Protein AF-A0A955R367-F1 (afdb_monomer_lite)

Foldseek 3Di:
DDVVVVVVVVVVVVVLVVVQVVQLPFDFDFDQDPVRDTDTDGGRPSCVVVVVVVVVVVVVVVVVVVVVVVVVVVVVVVVVVVVVVVVVVVVPPPDDPPPCPPPPPDDPDDDD

pLDDT: mean 74.3, std 13.17, range [43.53, 93.25]

Sequence (112 aa):
MSPFKFILLIIVTLIVVVFAVKNMELVEVSFYDFYLNSHNIKVPLLVVILGSMAFGFSIAWLSGWMLQIRLKALIHRKDKTIEELQSKLNEYKPKPPPGKTLEAGDFPKDPT

Secondary structure (DSSP, 8-state):
--HHHHHHHHHHHHHHHHHHHHT--EEEEEEEPTT--EEEEEEEHHHHHHHHHHHHHHHHHHHHHHHHHHHHHHHHHHHHHHHHHHHHHHHSSPPPPTT----TT-PPPP--

Structure (mmCIF, N/CA/C/O backbone):
data_AF-A0A955R367-F1
#
_entry.id   AF-A0A955R367-F1
#
loop_
_atom_site.group_PDB
_atom_site.id
_atom_site.type_symbol
_atom_site.label_atom_id
_atom_site.label_alt_id
_atom_site.label_comp_id
_atom_site.label_asym_id
_atom_site.label_entity_id
_atom_site.label_seq_id
_atom_site.pdbx_PDB_ins_code
_atom_site.Cartn_x
_atom_site.Cartn_y
_atom_site.Cartn_z
_atom_site.occupancy
_atom_site.B_iso_or_equiv
_atom_site.auth_seq_id
_atom_site.auth_comp_id
_atom_site.auth_asym_id
_atom_site.auth_atom_id
_atom_site.pdbx_PDB_model_num
ATOM 1 N N . MET A 1 1 ? -21.986 1.048 -6.639 1.00 64.38 1 MET A N 1
ATOM 2 C CA . MET A 1 1 ? -20.919 1.915 -7.194 1.00 64.38 1 MET A CA 1
ATOM 3 C C . MET A 1 1 ? -21.375 2.387 -8.566 1.00 64.38 1 MET A C 1
ATOM 5 O O . MET A 1 1 ? -21.894 1.566 -9.304 1.00 64.38 1 MET A O 1
ATOM 9 N N . SER A 1 2 ? -21.275 3.681 -8.883 1.00 75.62 2 SER A N 1
ATOM 10 C CA . SER A 1 2 ? -21.726 4.191 -10.190 1.00 75.62 2 SER A CA 1
ATOM 11 C C . SER A 1 2 ? -20.833 3.638 -11.314 1.00 75.62 2 SER A C 1
ATOM 13 O O . SER A 1 2 ? -19.612 3.677 -11.144 1.00 75.62 2 SER A O 1
ATOM 15 N N . PRO A 1 3 ? -21.388 3.159 -12.445 1.00 86.69 3 PRO A N 1
ATOM 16 C CA . PRO A 1 3 ? -20.613 2.619 -13.569 1.00 86.69 3 PRO A CA 1
ATOM 17 C C . PRO A 1 3 ? -19.581 3.618 -14.111 1.00 86.69 3 PRO A C 1
ATOM 19 O O . PRO A 1 3 ? -18.491 3.225 -14.516 1.00 86.69 3 PRO A O 1
ATOM 22 N N . PHE A 1 4 ? -19.851 4.920 -13.989 1.00 88.62 4 PHE A N 1
ATOM 23 C CA . PHE A 1 4 ? -18.907 5.983 -14.335 1.00 88.62 4 PHE A CA 1
ATOM 24 C C . PHE A 1 4 ? -17.574 5.882 -13.574 1.00 88.62 4 PHE A C 1
ATOM 26 O O . PHE A 1 4 ? -16.509 6.080 -14.152 1.00 88.62 4 PHE A O 1
ATOM 33 N N . LYS A 1 5 ? -17.614 5.507 -12.287 1.00 78.62 5 LYS A N 1
ATOM 34 C CA . LYS A 1 5 ? -16.400 5.319 -11.475 1.00 78.62 5 LYS A CA 1
ATOM 35 C C . LYS A 1 5 ? -15.550 4.164 -12.001 1.00 78.62 5 LYS A C 1
ATOM 37 O O . LYS A 1 5 ? -14.333 4.228 -11.904 1.00 78.62 5 LYS A O 1
ATOM 42 N N . PHE A 1 6 ? -16.184 3.136 -12.562 1.00 85.62 6 PHE A N 1
ATOM 43 C CA . PHE A 1 6 ? -15.497 1.958 -13.085 1.00 85.62 6 PHE A CA 1
ATOM 44 C C . PHE A 1 6 ? -14.811 2.257 -14.422 1.00 85.62 6 PHE A C 1
ATOM 46 O O . PHE A 1 6 ? -13.639 1.937 -14.588 1.00 85.62 6 PHE A O 1
ATOM 53 N N . ILE A 1 7 ? -15.501 2.955 -15.333 1.00 92.19 7 ILE A N 1
ATOM 54 C CA . ILE A 1 7 ? -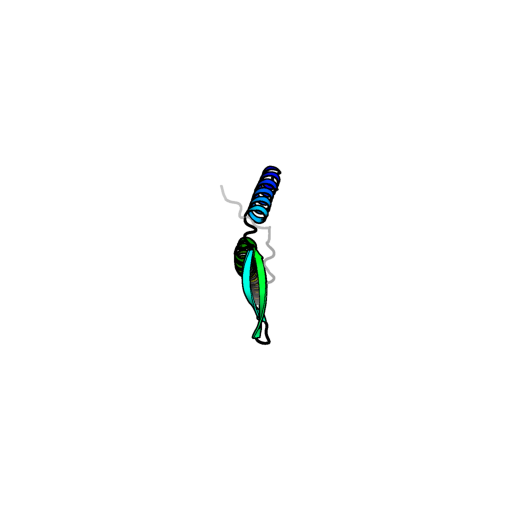14.913 3.434 -16.596 1.00 92.19 7 ILE A CA 1
ATOM 55 C C . ILE A 1 7 ? -13.722 4.359 -16.319 1.00 92.19 7 ILE A C 1
ATOM 57 O O . ILE A 1 7 ? -12.657 4.180 -16.906 1.00 92.19 7 ILE A O 1
ATOM 61 N N . LEU A 1 8 ? -13.880 5.316 -15.399 1.00 87.75 8 LEU A N 1
ATOM 62 C CA . LEU A 1 8 ? -12.806 6.235 -15.025 1.00 87.75 8 LEU A CA 1
ATOM 63 C C . LEU A 1 8 ? -11.585 5.475 -14.488 1.00 87.75 8 LEU A C 1
ATOM 65 O O . LEU A 1 8 ? -10.457 5.770 -14.873 1.00 87.75 8 LEU A O 1
ATOM 69 N N . LEU A 1 9 ? -11.816 4.477 -13.633 1.00 84.06 9 LEU A N 1
ATOM 70 C CA . LEU A 1 9 ? -10.754 3.661 -13.053 1.00 84.06 9 LEU A CA 1
ATOM 71 C C . LEU A 1 9 ? -10.005 2.880 -14.137 1.00 84.06 9 LEU A C 1
ATOM 73 O O . LEU A 1 9 ? -8.780 2.918 -14.155 1.00 84.06 9 LEU A O 1
ATOM 77 N N . ILE A 1 10 ? -10.718 2.266 -15.086 1.00 89.56 10 ILE A N 1
ATOM 78 C CA . ILE A 1 10 ? -10.104 1.562 -16.221 1.00 89.56 10 ILE A CA 1
ATOM 79 C C . ILE A 1 10 ? -9.223 2.507 -17.042 1.00 89.56 10 ILE A C 1
ATOM 81 O O . ILE A 1 10 ? -8.085 2.157 -17.343 1.00 89.56 10 ILE A O 1
ATOM 85 N N . ILE A 1 11 ? -9.708 3.708 -17.375 1.00 89.81 11 ILE A N 1
ATOM 86 C CA . ILE A 1 11 ? -8.942 4.693 -18.156 1.00 89.81 11 ILE A CA 1
ATOM 87 C C . ILE A 1 11 ? -7.667 5.101 -17.411 1.00 89.81 11 ILE A C 1
ATOM 89 O O . ILE A 1 11 ? -6.584 5.093 -17.993 1.00 89.81 11 ILE A O 1
ATOM 93 N N . VAL A 1 12 ? -7.775 5.408 -16.117 1.00 82.38 12 VAL A N 1
ATOM 94 C CA . VAL A 1 12 ? -6.622 5.764 -15.279 1.00 82.38 12 VAL A CA 1
ATOM 95 C C . VAL A 1 12 ? -5.624 4.609 -15.208 1.00 82.38 12 VAL A C 1
ATOM 97 O O . VAL A 1 12 ? -4.431 4.824 -15.410 1.00 82.38 12 VAL A O 1
ATOM 100 N N . THR A 1 13 ? -6.091 3.377 -14.991 1.00 83.44 13 THR A N 1
ATOM 101 C CA . THR A 1 13 ? -5.236 2.184 -14.996 1.00 83.44 13 THR A CA 1
ATOM 102 C C . THR A 1 13 ? -4.504 2.028 -16.327 1.00 83.44 13 THR A C 1
ATOM 104 O O . THR A 1 13 ? -3.305 1.765 -16.334 1.00 83.44 13 THR A O 1
ATOM 107 N N . LEU A 1 14 ? -5.187 2.240 -17.451 1.00 85.62 14 LEU A N 1
ATOM 108 C CA . LEU A 1 14 ? -4.601 2.116 -18.784 1.00 85.62 14 LEU A CA 1
ATOM 109 C C . LEU A 1 14 ? -3.504 3.169 -19.015 1.00 85.62 14 LEU A C 1
ATOM 111 O O . LEU A 1 14 ? -2.424 2.832 -19.498 1.00 85.62 14 LEU A O 1
ATOM 115 N N . ILE A 1 15 ? -3.734 4.414 -18.585 1.00 79.94 15 ILE A N 1
ATOM 116 C CA . ILE A 1 15 ? -2.731 5.491 -18.622 1.00 79.94 15 ILE A CA 1
ATOM 117 C C . ILE A 1 15 ? -1.502 5.116 -17.791 1.00 79.94 15 ILE A C 1
ATOM 119 O O . ILE A 1 15 ? -0.380 5.255 -18.272 1.00 79.94 15 ILE A O 1
ATOM 123 N N . VAL A 1 16 ? -1.699 4.599 -16.575 1.00 78.38 16 VAL A N 1
ATOM 124 C CA . VAL A 1 16 ? -0.599 4.171 -15.696 1.00 78.38 16 VAL A CA 1
ATOM 125 C C . VAL A 1 16 ? 0.213 3.047 -16.338 1.00 78.38 16 VAL A C 1
ATOM 127 O O . VAL A 1 16 ? 1.439 3.108 -16.322 1.00 78.38 16 VAL A O 1
ATOM 130 N N . VAL A 1 17 ? -0.442 2.056 -16.951 1.00 79.06 17 VAL A N 1
ATOM 131 C CA . VAL A 1 17 ? 0.236 0.950 -17.648 1.00 79.06 17 VAL A CA 1
ATOM 132 C C . VAL A 1 17 ? 1.057 1.464 -18.830 1.00 79.06 17 VAL A C 1
ATOM 134 O O . VAL A 1 17 ? 2.230 1.121 -18.954 1.00 79.06 17 VAL A O 1
ATOM 137 N N . VAL A 1 18 ? 0.485 2.318 -19.682 1.00 75.44 18 VAL A N 1
ATOM 138 C CA . VAL A 1 18 ? 1.205 2.891 -20.833 1.00 75.44 18 VAL A CA 1
ATOM 139 C C . VAL A 1 18 ? 2.380 3.746 -20.368 1.00 75.44 18 VAL A C 1
ATOM 141 O O . VAL A 1 18 ? 3.476 3.634 -20.914 1.00 75.44 18 VAL A O 1
ATOM 144 N N . PHE A 1 19 ? 2.173 4.569 -19.341 1.00 71.12 19 PHE A N 1
ATOM 145 C CA . PHE A 1 19 ? 3.217 5.402 -18.760 1.00 71.12 19 PHE A CA 1
ATOM 146 C C . PHE A 1 19 ? 4.335 4.550 -18.147 1.00 71.12 19 PHE A C 1
ATOM 148 O O . PHE A 1 19 ? 5.504 4.882 -18.325 1.00 71.12 19 PHE A O 1
ATOM 155 N N . ALA A 1 20 ? 4.000 3.414 -17.528 1.00 71.69 20 ALA A N 1
ATOM 156 C CA . ALA A 1 20 ? 4.969 2.459 -17.004 1.00 71.69 20 ALA A CA 1
ATOM 157 C C . ALA A 1 20 ? 5.800 1.794 -18.103 1.00 71.69 20 ALA A C 1
ATOM 159 O O . ALA A 1 20 ? 7.021 1.755 -17.994 1.00 71.69 20 ALA A O 1
ATOM 160 N N . VAL A 1 21 ? 5.157 1.325 -19.177 1.00 72.69 21 VAL A N 1
ATOM 161 C CA . VAL A 1 21 ? 5.841 0.705 -20.324 1.00 72.69 21 VAL A CA 1
ATOM 162 C C . VAL A 1 21 ? 6.731 1.718 -21.048 1.00 72.69 21 VAL A C 1
ATOM 164 O O . VAL A 1 21 ? 7.839 1.390 -21.460 1.00 72.69 21 VAL A O 1
ATOM 167 N N . LYS A 1 22 ? 6.274 2.967 -21.199 1.00 68.69 22 LYS A N 1
ATOM 168 C CA . LYS A 1 22 ? 7.034 4.023 -21.885 1.00 68.69 22 LYS A CA 1
ATOM 169 C C . LYS A 1 22 ? 8.176 4.591 -21.047 1.00 68.69 22 LYS A C 1
ATOM 171 O O . LYS A 1 22 ? 9.203 4.931 -21.618 1.00 68.69 22 LYS A O 1
ATOM 176 N N . ASN A 1 23 ? 8.025 4.645 -19.724 1.00 68.00 23 ASN A N 1
ATOM 177 C CA . ASN A 1 23 ? 9.085 5.030 -18.788 1.00 68.00 23 ASN A CA 1
ATOM 178 C C . ASN A 1 23 ? 9.837 3.800 -18.245 1.00 68.00 23 ASN A C 1
ATOM 180 O O . ASN A 1 23 ? 10.332 3.827 -17.118 1.00 68.00 23 ASN A O 1
ATOM 184 N N . MET A 1 24 ? 9.967 2.728 -19.046 1.00 67.19 24 MET A N 1
ATOM 185 C CA . MET A 1 24 ? 10.891 1.605 -18.798 1.00 67.19 24 MET A CA 1
ATOM 186 C C . MET A 1 24 ? 12.365 2.010 -18.977 1.00 67.19 24 MET A C 1
ATOM 188 O O . MET A 1 24 ? 13.194 1.214 -19.416 1.00 67.19 24 MET A O 1
ATOM 192 N N . GLU A 1 25 ? 12.714 3.248 -18.637 1.00 67.38 25 GLU A N 1
ATOM 193 C CA . GLU A 1 25 ? 14.104 3.642 -18.506 1.00 67.38 25 GLU A CA 1
ATOM 194 C C . GLU A 1 25 ? 14.687 2.882 -17.310 1.00 67.38 25 GLU A C 1
ATOM 196 O O . GLU A 1 25 ? 14.224 2.997 -16.169 1.00 67.38 25 GLU A O 1
ATOM 201 N N . LEU A 1 26 ? 15.625 1.990 -17.622 1.00 64.00 26 LEU A N 1
ATOM 202 C CA . LEU A 1 26 ? 16.207 1.056 -16.674 1.00 64.00 26 LEU A CA 1
ATOM 203 C C . LEU A 1 26 ? 17.188 1.813 -15.790 1.00 64.00 26 LEU A C 1
ATOM 205 O O . LEU A 1 26 ? 18.268 2.190 -16.240 1.00 64.00 26 LEU A O 1
ATOM 209 N N . VAL A 1 27 ? 16.822 1.998 -14.526 1.00 64.25 27 VAL A N 1
ATOM 210 C CA . VAL A 1 27 ? 17.742 2.514 -13.517 1.00 64.25 27 VAL A CA 1
ATOM 211 C C . VAL A 1 27 ? 18.400 1.323 -12.832 1.00 64.25 27 VAL A C 1
ATOM 213 O O . VAL A 1 27 ? 17.743 0.340 -12.474 1.00 64.25 27 VAL A O 1
ATOM 216 N N . GLU A 1 28 ? 19.721 1.388 -12.691 1.00 66.00 28 GLU A N 1
ATOM 217 C CA . GLU A 1 28 ? 20.469 0.418 -11.902 1.00 66.00 28 GLU A CA 1
ATOM 218 C C . GLU A 1 28 ? 20.224 0.706 -10.426 1.00 66.00 28 GLU A C 1
ATOM 220 O O . GLU A 1 28 ? 20.626 1.745 -9.904 1.00 66.00 28 GLU A O 1
ATOM 225 N N . VAL A 1 29 ? 19.527 -0.212 -9.760 1.00 62.84 29 VAL A N 1
ATOM 226 C CA . VAL A 1 29 ? 19.340 -0.151 -8.316 1.00 62.84 29 VAL A CA 1
ATOM 227 C C . VAL A 1 29 ? 20.203 -1.238 -7.696 1.00 62.84 29 VAL A C 1
ATOM 229 O O . VAL A 1 29 ? 19.981 -2.432 -7.912 1.00 62.84 29 VAL A O 1
ATOM 232 N N . SER A 1 30 ? 21.214 -0.809 -6.946 1.00 67.62 30 SER A N 1
ATOM 233 C CA . SER A 1 30 ? 22.044 -1.693 -6.136 1.00 67.62 30 SER A CA 1
ATOM 234 C C . SER A 1 30 ? 21.327 -1.952 -4.816 1.00 67.62 30 SER A C 1
ATOM 236 O O . SER A 1 30 ? 21.247 -1.074 -3.956 1.00 67.62 30 SER A O 1
ATOM 238 N N . PHE A 1 31 ? 20.781 -3.155 -4.662 1.00 64.25 31 PHE A N 1
ATOM 239 C CA . PHE A 1 31 ? 20.236 -3.609 -3.390 1.00 64.25 31 PHE A CA 1
ATOM 240 C C . PHE A 1 31 ? 21.314 -4.373 -2.626 1.00 64.25 31 PHE A C 1
ATOM 242 O O . PHE A 1 31 ? 21.986 -5.243 -3.181 1.00 64.25 31 PHE A O 1
ATOM 249 N N . TYR A 1 32 ? 21.463 -4.052 -1.344 1.00 61.28 32 TYR A N 1
ATOM 250 C CA . TYR A 1 32 ? 22.246 -4.856 -0.416 1.00 61.28 32 TYR A CA 1
ATOM 251 C C . TYR A 1 32 ? 21.309 -5.856 0.254 1.00 61.28 32 TYR A C 1
ATOM 253 O O . TYR A 1 32 ? 20.309 -5.462 0.854 1.00 61.28 32 TYR A O 1
ATOM 261 N N . ASP A 1 33 ? 21.615 -7.143 0.122 1.00 69.19 33 ASP A N 1
ATOM 262 C CA . ASP A 1 33 ? 20.898 -8.193 0.848 1.00 69.19 33 ASP A CA 1
ATOM 263 C C . ASP A 1 33 ? 21.256 -8.175 2.354 1.00 69.19 33 ASP A C 1
ATOM 265 O O . ASP A 1 33 ? 22.176 -7.472 2.778 1.00 69.19 33 ASP A O 1
ATOM 269 N N . PHE A 1 34 ? 20.586 -8.993 3.173 1.00 63.06 34 PHE A N 1
ATOM 270 C CA . PHE A 1 34 ? 20.899 -9.197 4.597 1.00 63.06 34 PHE A CA 1
ATOM 271 C C . PHE A 1 34 ? 22.353 -9.634 4.843 1.00 63.06 34 PHE A C 1
ATOM 273 O O . PHE A 1 34 ? 22.910 -9.356 5.902 1.00 63.06 34 PHE A O 1
ATOM 280 N N . TYR A 1 35 ? 22.980 -10.275 3.853 1.00 71.12 35 TYR A N 1
ATOM 281 C CA . TYR A 1 35 ? 24.395 -10.661 3.866 1.00 71.12 35 TYR A CA 1
ATOM 282 C C . TYR A 1 35 ? 25.332 -9.609 3.242 1.00 71.12 35 TYR A C 1
ATOM 284 O O . TYR A 1 35 ? 26.491 -9.912 2.976 1.00 71.12 35 TYR A O 1
ATOM 292 N N . LEU A 1 36 ? 24.847 -8.387 2.984 1.00 61.09 36 LEU A N 1
ATOM 293 C CA . LEU A 1 36 ? 25.582 -7.279 2.352 1.00 61.09 36 LEU A CA 1
ATOM 294 C C . LEU A 1 36 ? 26.142 -7.591 0.952 1.00 61.09 36 LEU A C 1
ATOM 296 O O . LEU A 1 36 ? 27.010 -6.877 0.453 1.00 61.09 36 LEU A O 1
ATOM 300 N N . ASN A 1 37 ? 25.622 -8.619 0.279 1.00 64.81 37 ASN A N 1
ATOM 301 C CA . ASN A 1 37 ? 25.943 -8.875 -1.121 1.00 64.81 37 ASN A CA 1
ATOM 302 C C . ASN A 1 37 ? 25.199 -7.877 -2.012 1.00 64.81 37 ASN A C 1
ATOM 304 O O . ASN A 1 37 ? 23.972 -7.773 -1.943 1.00 64.81 37 ASN A O 1
ATOM 308 N N . SER A 1 38 ? 25.947 -7.168 -2.858 1.00 62.03 38 SER A N 1
ATOM 309 C CA . SER A 1 38 ? 25.393 -6.205 -3.809 1.00 62.03 38 SER A CA 1
ATOM 310 C C . SER A 1 38 ? 24.764 -6.940 -4.991 1.00 62.03 38 SER A C 1
ATOM 312 O O . SER A 1 38 ? 25.463 -7.555 -5.798 1.00 62.03 38 SER A O 1
ATOM 314 N N . HIS A 1 39 ? 23.436 -6.890 -5.082 1.00 63.31 39 HIS A N 1
ATOM 315 C CA . HIS A 1 39 ? 22.687 -7.339 -6.249 1.00 63.31 39 HIS A CA 1
ATOM 316 C C . HIS A 1 39 ? 22.263 -6.122 -7.067 1.00 63.31 39 HIS A C 1
ATOM 318 O O . HIS A 1 39 ? 21.482 -5.284 -6.614 1.00 63.31 39 HIS A O 1
ATOM 324 N N . ASN A 1 40 ? 22.774 -6.039 -8.294 1.00 62.34 40 ASN A N 1
ATOM 325 C CA . ASN A 1 40 ? 22.405 -4.994 -9.241 1.00 62.34 40 ASN A CA 1
ATOM 326 C C . ASN A 1 40 ? 21.232 -5.486 -10.085 1.00 62.34 40 ASN A C 1
ATOM 328 O O . ASN A 1 40 ? 21.399 -6.358 -10.939 1.00 62.34 40 ASN A O 1
ATOM 332 N N . ILE A 1 41 ? 20.044 -4.937 -9.839 1.00 66.31 41 ILE A N 1
ATOM 333 C CA . ILE A 1 41 ? 18.843 -5.263 -10.609 1.00 66.31 41 ILE A CA 1
ATOM 334 C C . ILE A 1 41 ? 18.439 -4.021 -11.394 1.00 66.31 41 ILE A C 1
ATOM 336 O O . ILE A 1 41 ? 18.275 -2.932 -10.843 1.00 66.31 41 ILE A O 1
ATOM 340 N N . LYS A 1 42 ? 18.283 -4.192 -12.707 1.00 67.31 42 LYS A N 1
ATOM 341 C CA . LYS A 1 42 ? 17.790 -3.145 -13.601 1.00 67.31 42 LYS A CA 1
ATOM 342 C C . LYS A 1 42 ? 16.274 -3.134 -13.521 1.00 67.31 42 LYS A C 1
ATOM 344 O O . LYS A 1 42 ? 15.622 -4.033 -14.048 1.00 67.31 42 LYS A O 1
ATOM 349 N N . VAL A 1 43 ? 15.726 -2.137 -12.838 1.00 69.44 43 VAL A N 1
ATOM 350 C CA . VAL A 1 43 ? 14.279 -1.960 -12.690 1.00 69.44 43 VAL A CA 1
ATOM 351 C C . VAL A 1 43 ? 13.864 -0.588 -13.219 1.00 69.44 43 VAL A C 1
ATOM 353 O O . VAL A 1 43 ? 14.602 0.383 -13.053 1.00 69.44 43 VAL A O 1
ATOM 356 N N . PRO A 1 44 ? 12.690 -0.470 -13.862 1.00 79.69 44 PRO A N 1
ATOM 357 C CA . PRO A 1 44 ? 12.149 0.830 -14.236 1.00 79.69 44 PRO A CA 1
ATOM 358 C C . PRO A 1 44 ? 11.985 1.741 -13.016 1.00 79.69 44 PRO A C 1
ATOM 360 O O . PRO A 1 44 ? 11.379 1.336 -12.020 1.00 79.69 44 PRO A O 1
ATOM 363 N N . LEU A 1 45 ? 12.455 2.989 -13.108 1.00 77.44 45 LEU A N 1
ATOM 364 C CA . LEU A 1 45 ? 12.380 3.966 -12.010 1.00 77.44 45 LEU A CA 1
ATOM 365 C C . LEU A 1 45 ? 10.951 4.140 -11.481 1.00 77.44 45 LEU A C 1
ATOM 367 O O . LEU A 1 45 ? 10.706 4.225 -10.278 1.00 77.44 45 LEU A O 1
ATOM 371 N N . LEU A 1 46 ? 9.990 4.142 -12.398 1.00 74.44 46 LEU A N 1
ATOM 372 C CA . LEU A 1 46 ? 8.580 4.286 -12.087 1.00 74.44 46 LEU A CA 1
ATOM 373 C C . LEU A 1 46 ? 8.053 3.174 -11.166 1.00 74.44 46 LEU A C 1
ATOM 375 O O . LEU A 1 46 ? 7.231 3.452 -10.297 1.00 74.44 46 LEU A O 1
ATOM 379 N N . VAL A 1 47 ? 8.541 1.937 -11.309 1.00 77.31 47 VAL A N 1
ATOM 380 C CA . VAL A 1 47 ? 8.149 0.815 -10.438 1.00 77.31 47 VAL A CA 1
ATOM 381 C C . VAL A 1 47 ? 8.661 1.039 -9.017 1.00 77.31 47 VAL A C 1
ATOM 383 O O . VAL A 1 47 ? 7.946 0.758 -8.060 1.00 77.31 47 VAL A O 1
ATOM 386 N N . VAL A 1 48 ? 9.860 1.603 -8.868 1.00 78.38 48 VAL A N 1
ATOM 387 C CA . VAL A 1 48 ? 10.450 1.931 -7.561 1.00 78.38 48 VAL A CA 1
ATOM 388 C C . VAL A 1 48 ? 9.662 3.050 -6.873 1.00 78.38 48 VAL A C 1
ATOM 390 O O . VAL A 1 48 ? 9.300 2.938 -5.699 1.00 78.38 48 VAL A O 1
ATOM 393 N N . ILE A 1 49 ? 9.332 4.113 -7.612 1.00 81.81 49 ILE A N 1
ATOM 394 C CA . ILE A 1 49 ? 8.546 5.243 -7.096 1.00 81.81 49 ILE A CA 1
ATOM 395 C C . ILE A 1 49 ? 7.131 4.789 -6.715 1.00 81.81 49 ILE A C 1
ATOM 397 O O . ILE A 1 49 ? 6.693 5.023 -5.591 1.00 81.81 49 ILE A O 1
ATOM 401 N N . LEU A 1 50 ? 6.421 4.089 -7.605 1.00 83.62 50 LEU A N 1
ATOM 402 C CA . LEU A 1 50 ? 5.082 3.575 -7.303 1.00 83.62 50 LEU A CA 1
ATOM 403 C C . LEU A 1 50 ? 5.107 2.551 -6.170 1.00 83.62 50 LEU A C 1
ATOM 405 O O . LEU A 1 50 ? 4.227 2.584 -5.318 1.00 83.62 50 LEU A O 1
ATOM 409 N N . GLY A 1 51 ? 6.109 1.672 -6.132 1.00 83.56 51 GLY A N 1
ATOM 410 C CA . GLY A 1 51 ? 6.268 0.669 -5.083 1.00 83.56 51 GLY A CA 1
ATOM 411 C C . GLY A 1 51 ? 6.469 1.307 -3.711 1.00 83.56 51 GLY A C 1
ATOM 412 O O . GLY A 1 51 ? 5.744 0.983 -2.773 1.00 83.56 51 GLY A O 1
ATOM 413 N N . SER A 1 52 ? 7.388 2.270 -3.598 1.00 84.75 52 SER A N 1
ATOM 414 C CA . SER A 1 52 ? 7.619 3.012 -2.349 1.00 84.75 52 SER A CA 1
ATOM 415 C C . SER A 1 52 ? 6.392 3.815 -1.905 1.00 84.75 52 SER A C 1
ATOM 417 O O . SER A 1 52 ? 6.021 3.783 -0.730 1.00 84.75 52 SER A O 1
ATOM 419 N N . MET A 1 53 ? 5.704 4.472 -2.842 1.00 88.88 53 MET A N 1
ATOM 420 C CA . MET A 1 53 ? 4.487 5.228 -2.557 1.00 88.88 53 MET A CA 1
ATOM 421 C C . MET A 1 53 ? 3.336 4.311 -2.121 1.00 88.88 53 MET A C 1
ATOM 423 O O . MET A 1 53 ? 2.662 4.596 -1.131 1.00 88.88 53 MET A O 1
ATOM 427 N N . ALA A 1 54 ? 3.133 3.186 -2.811 1.00 86.69 54 ALA A N 1
ATOM 428 C CA . ALA A 1 54 ? 2.131 2.184 -2.459 1.00 86.69 54 ALA A CA 1
ATOM 429 C C . ALA A 1 54 ? 2.428 1.545 -1.099 1.00 86.69 54 ALA A C 1
ATOM 431 O O . ALA A 1 54 ? 1.508 1.313 -0.314 1.00 86.69 54 ALA A O 1
ATOM 432 N N . PHE A 1 55 ? 3.702 1.305 -0.787 1.00 86.44 55 PHE A N 1
ATOM 433 C CA . PHE A 1 55 ? 4.129 0.801 0.512 1.00 86.44 55 PHE A CA 1
ATOM 434 C C . PHE A 1 55 ? 3.815 1.802 1.631 1.00 86.44 55 PHE A C 1
ATOM 436 O O . PHE A 1 55 ? 3.153 1.446 2.608 1.00 86.44 55 PHE A O 1
ATOM 443 N N . GLY A 1 56 ? 4.188 3.074 1.454 1.00 90.44 56 GLY A N 1
ATOM 444 C CA . GLY A 1 56 ? 3.854 4.142 2.400 1.00 90.44 56 GLY A CA 1
ATOM 445 C C . GLY A 1 56 ? 2.343 4.300 2.597 1.00 90.44 56 GLY A C 1
ATOM 446 O O . GLY A 1 56 ? 1.862 4.362 3.731 1.00 90.44 56 GLY A O 1
ATOM 447 N N . PHE A 1 57 ? 1.575 4.277 1.504 1.00 93.25 57 PHE A N 1
ATOM 448 C CA . PHE A 1 57 ? 0.114 4.319 1.553 1.00 93.25 57 PHE A CA 1
ATOM 449 C C . PHE A 1 57 ? -0.474 3.114 2.296 1.00 93.25 57 PHE A C 1
ATOM 451 O O . PHE A 1 57 ? -1.364 3.283 3.124 1.00 93.25 57 PHE A O 1
ATOM 458 N N . SER A 1 58 ? 0.043 1.909 2.052 1.00 90.94 58 SER A N 1
ATOM 459 C CA . SER A 1 58 ? -0.427 0.683 2.706 1.00 90.94 58 SER A CA 1
ATOM 460 C C . SER A 1 58 ? -0.238 0.743 4.222 1.00 90.94 58 SER A C 1
ATOM 462 O O . SER A 1 58 ? -1.147 0.384 4.966 1.00 90.94 58 SER A O 1
ATOM 464 N N . ILE A 1 59 ? 0.897 1.266 4.696 1.00 90.25 59 ILE A N 1
ATOM 465 C CA . ILE A 1 59 ? 1.150 1.458 6.132 1.00 90.25 59 ILE A CA 1
ATOM 466 C C . ILE A 1 59 ? 0.162 2.467 6.729 1.00 90.25 59 ILE A C 1
ATOM 468 O O . ILE A 1 59 ? -0.460 2.194 7.760 1.00 90.25 59 ILE A O 1
ATOM 472 N N . ALA A 1 60 ? -0.020 3.620 6.081 1.00 91.19 60 ALA A N 1
ATOM 473 C CA . ALA A 1 60 ? -0.965 4.637 6.540 1.00 91.19 60 ALA A CA 1
ATOM 474 C C . ALA A 1 60 ? -2.408 4.101 6.575 1.00 91.19 60 ALA A C 1
ATOM 476 O O . ALA A 1 60 ? -3.139 4.317 7.545 1.00 91.19 60 ALA A O 1
ATOM 477 N N . TRP A 1 61 ? -2.799 3.342 5.550 1.00 91.12 61 TRP A N 1
ATOM 478 C CA . TRP A 1 61 ? -4.102 2.693 5.457 1.00 91.12 61 TRP A CA 1
ATOM 479 C C . TRP A 1 61 ? -4.327 1.685 6.590 1.00 91.12 61 TRP A C 1
ATOM 481 O O . TRP A 1 61 ? -5.359 1.726 7.264 1.00 91.12 61 TRP A O 1
ATOM 491 N N . LEU A 1 62 ? -3.341 0.820 6.855 1.00 90.94 62 LEU A N 1
ATOM 492 C CA . LEU A 1 62 ? -3.384 -0.144 7.958 1.00 90.94 62 LEU A CA 1
ATOM 493 C C . LEU A 1 62 ? -3.490 0.548 9.322 1.00 90.94 62 LEU A C 1
ATOM 495 O O . LEU A 1 62 ? -4.249 0.093 10.177 1.00 90.94 62 LEU A O 1
ATOM 499 N N . SER A 1 63 ? -2.794 1.670 9.517 1.00 88.69 63 SER A N 1
ATOM 500 C CA . SER A 1 63 ? -2.903 2.475 10.740 1.00 88.69 63 SER A CA 1
ATOM 501 C C . SER A 1 63 ? -4.330 2.996 10.955 1.00 88.69 63 SER A C 1
ATOM 503 O O . SER A 1 63 ? -4.910 2.819 12.031 1.00 88.69 63 SER A O 1
ATOM 505 N N . GLY A 1 64 ? -4.947 3.552 9.906 1.00 86.75 64 GLY A N 1
ATOM 506 C CA . GLY A 1 64 ? -6.341 3.998 9.945 1.00 86.75 64 GLY A CA 1
ATOM 507 C C . GLY A 1 64 ? -7.312 2.858 10.258 1.00 86.75 64 GLY A C 1
ATOM 508 O O . GLY A 1 64 ? -8.197 3.005 11.105 1.00 86.75 64 GLY A O 1
ATOM 509 N N . TRP A 1 65 ? -7.108 1.691 9.643 1.00 88.69 65 TRP A N 1
ATOM 510 C CA . TRP A 1 65 ? -7.899 0.494 9.927 1.00 88.69 65 TRP A CA 1
ATOM 511 C C . TRP A 1 65 ? -7.774 0.072 11.396 1.00 88.69 65 TRP A C 1
ATOM 513 O O . TRP A 1 65 ? -8.772 -0.192 12.072 1.00 88.69 65 TRP A O 1
ATOM 523 N N . MET A 1 66 ? -6.552 0.033 11.925 1.00 85.19 66 MET A N 1
ATOM 524 C CA . MET A 1 66 ? -6.289 -0.413 13.290 1.00 85.19 66 MET A CA 1
ATOM 525 C C . MET A 1 66 ? -6.897 0.536 14.334 1.00 85.19 66 MET A C 1
ATOM 527 O O . MET A 1 66 ? -7.417 0.078 15.357 1.00 85.19 66 MET A O 1
ATOM 531 N N . LEU A 1 67 ? -6.926 1.843 14.054 1.00 87.25 67 LEU A N 1
ATOM 532 C CA . LEU A 1 67 ? -7.618 2.828 14.885 1.00 87.25 67 LEU A CA 1
ATOM 533 C C . LEU A 1 67 ? -9.129 2.564 14.943 1.00 87.25 67 LEU A C 1
ATOM 535 O O . LEU A 1 67 ? -9.713 2.588 16.027 1.00 87.25 67 LEU A O 1
ATOM 539 N N . GLN A 1 68 ? -9.760 2.241 13.810 1.00 87.88 68 GLN A N 1
ATOM 540 C CA . GLN A 1 68 ? -11.190 1.921 13.783 1.00 87.88 68 GLN A CA 1
ATOM 541 C C . GLN A 1 68 ? -11.529 0.661 14.588 1.00 87.88 68 GLN A C 1
ATOM 543 O O . GLN A 1 68 ? -12.541 0.643 15.293 1.00 87.88 68 GLN A O 1
ATOM 548 N N . ILE A 1 69 ? -10.677 -0.371 14.538 1.00 88.00 69 ILE A N 1
ATOM 549 C CA . ILE A 1 69 ? -10.850 -1.576 15.365 1.00 88.00 69 ILE A CA 1
ATOM 550 C C . ILE A 1 69 ? -10.798 -1.207 16.853 1.00 88.00 69 ILE A C 1
ATOM 552 O O . ILE A 1 69 ? -11.674 -1.610 17.620 1.00 88.00 69 ILE A O 1
ATOM 556 N N . ARG A 1 70 ? -9.804 -0.409 17.268 1.00 85.19 70 ARG A N 1
ATOM 557 C CA . ARG A 1 70 ? -9.667 0.028 18.667 1.00 85.19 70 ARG A CA 1
ATOM 558 C C . ARG A 1 70 ? -10.865 0.850 19.134 1.00 85.19 70 ARG A C 1
ATOM 560 O O . ARG A 1 70 ? -11.345 0.626 20.242 1.00 85.19 70 ARG A O 1
ATOM 567 N N . LEU A 1 71 ? -11.375 1.752 18.295 1.00 86.00 71 LEU A N 1
ATOM 568 C CA . LEU A 1 71 ? -12.564 2.548 18.606 1.00 86.00 71 LEU A CA 1
ATOM 569 C C . LEU A 1 71 ? -13.806 1.670 18.790 1.00 86.00 71 LEU A C 1
ATOM 571 O O . LEU A 1 71 ? -14.517 1.830 19.779 1.00 86.00 71 LEU A O 1
ATOM 575 N N . LYS A 1 72 ? -14.041 0.699 17.897 1.00 85.31 72 LYS A N 1
ATOM 576 C CA . LYS A 1 72 ? -15.154 -0.256 18.040 1.00 85.31 72 LYS A CA 1
ATOM 577 C C . LYS A 1 72 ? -15.041 -1.073 19.329 1.00 85.31 72 LYS A C 1
ATOM 579 O O . LYS A 1 72 ? -16.034 -1.242 20.031 1.00 85.31 72 LYS A O 1
ATOM 584 N N . ALA A 1 73 ? -13.837 -1.529 19.673 1.00 83.31 73 ALA A N 1
ATOM 585 C CA . ALA A 1 73 ? -13.597 -2.250 20.921 1.00 83.31 73 ALA A CA 1
ATOM 586 C C . ALA A 1 73 ? -13.842 -1.373 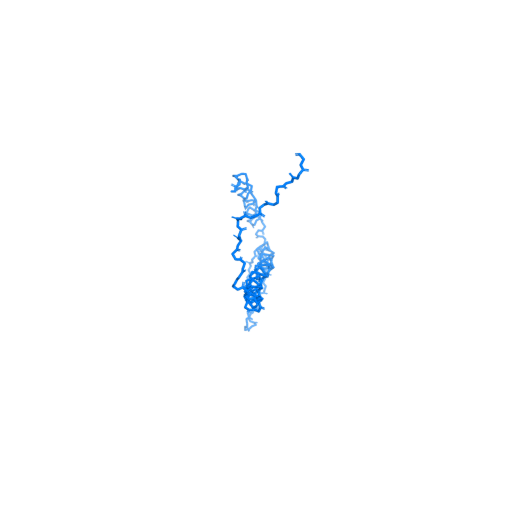22.164 1.00 83.31 73 ALA A C 1
ATOM 588 O O . ALA A 1 73 ? -14.383 -1.852 23.160 1.00 83.31 73 ALA A O 1
ATOM 589 N N . LEU A 1 74 ? -13.474 -0.088 22.108 1.00 87.56 74 LEU A N 1
ATOM 590 C CA . LEU A 1 74 ? -13.735 0.886 23.171 1.00 87.56 74 LEU A CA 1
ATOM 591 C C . LEU A 1 74 ? -15.231 1.125 23.374 1.00 87.56 74 LEU A C 1
ATOM 593 O O . LEU A 1 74 ? -15.683 1.077 24.513 1.00 87.56 74 LEU A O 1
ATOM 597 N N . ILE A 1 75 ? -15.987 1.325 22.293 1.00 86.44 75 ILE A N 1
ATOM 598 C CA . ILE A 1 75 ? -17.445 1.507 22.345 1.00 86.44 75 ILE A CA 1
ATOM 599 C C . ILE A 1 75 ? -18.094 0.301 23.025 1.00 86.44 75 ILE A C 1
ATOM 601 O O . ILE A 1 75 ? -18.789 0.459 24.021 1.00 86.44 75 ILE A O 1
ATOM 605 N N . HIS A 1 76 ? -17.743 -0.912 22.597 1.00 82.75 76 HIS A N 1
ATOM 606 C CA . HIS A 1 76 ? -18.329 -2.126 23.160 1.00 82.75 76 HIS A CA 1
ATOM 607 C C . HIS A 1 76 ? -18.014 -2.317 24.655 1.00 82.75 76 HIS A C 1
ATOM 609 O O . HIS A 1 76 ? -18.831 -2.832 25.415 1.00 82.75 76 HIS A O 1
ATOM 615 N N . ARG A 1 77 ? -16.826 -1.890 25.105 1.00 83.06 77 ARG A N 1
ATOM 616 C CA . ARG A 1 77 ? -16.481 -1.885 26.536 1.00 83.06 77 ARG A CA 1
ATOM 617 C C . ARG A 1 77 ? -17.287 -0.849 27.313 1.00 83.06 77 ARG A C 1
ATOM 619 O O . ARG A 1 77 ? -17.707 -1.139 28.426 1.00 83.06 77 ARG A O 1
ATOM 626 N N . LYS A 1 78 ? -17.493 0.339 26.741 1.00 79.81 78 LYS A N 1
ATOM 627 C CA . LYS A 1 78 ? -18.260 1.423 27.366 1.00 79.81 78 LYS A CA 1
ATOM 628 C C . LYS A 1 78 ? -19.740 1.067 27.483 1.00 79.81 78 LYS A C 1
ATOM 630 O O . LYS A 1 78 ? -20.304 1.306 28.544 1.00 79.81 78 LYS A O 1
ATOM 635 N N . ASP A 1 79 ? -20.316 0.422 26.471 1.00 84.88 79 ASP A N 1
ATOM 636 C CA . ASP A 1 79 ? -21.703 -0.057 26.499 1.00 84.88 79 ASP A CA 1
ATOM 637 C C . ASP A 1 79 ? -21.926 -1.051 27.645 1.00 84.88 79 ASP A C 1
ATOM 639 O O . ASP A 1 79 ? -22.835 -0.868 28.452 1.00 84.88 79 ASP A O 1
ATOM 643 N N . LYS A 1 80 ? -21.023 -2.030 27.810 1.00 82.62 80 LYS A N 1
ATOM 644 C CA . LYS A 1 80 ? -21.078 -2.974 28.941 1.00 82.62 80 LYS A CA 1
ATOM 645 C C . LYS A 1 80 ? -20.979 -2.282 30.300 1.00 82.62 80 LYS A C 1
ATOM 647 O O . LYS A 1 80 ? -21.661 -2.671 31.240 1.00 82.62 80 LYS A O 1
ATOM 652 N N . THR A 1 81 ? -20.137 -1.255 30.414 1.00 84.31 81 THR A N 1
ATOM 653 C CA . THR A 1 81 ? -20.029 -0.466 31.648 1.00 84.31 81 THR A CA 1
ATOM 654 C C . THR A 1 81 ? -21.324 0.295 31.938 1.00 84.31 81 THR A C 1
ATOM 656 O O . THR A 1 81 ? -21.762 0.324 33.083 1.00 84.31 81 THR A O 1
ATOM 659 N N . ILE A 1 82 ? -21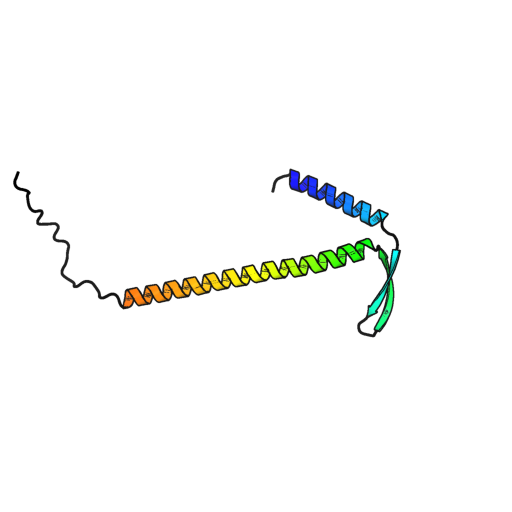.966 0.882 30.925 1.00 84.88 82 ILE A N 1
ATOM 660 C CA . ILE A 1 82 ? -23.252 1.577 31.090 1.00 84.88 82 ILE A CA 1
ATOM 661 C C . ILE A 1 82 ? -24.327 0.603 31.575 1.00 84.88 82 ILE A C 1
ATOM 663 O O . ILE A 1 82 ? -25.044 0.917 32.523 1.00 84.88 82 ILE A O 1
ATOM 667 N N . GLU A 1 83 ? -24.403 -0.575 30.964 1.00 84.50 83 GLU A N 1
ATOM 668 C CA . GLU A 1 83 ? -25.378 -1.609 31.310 1.00 84.50 83 GLU A CA 1
ATOM 669 C C . GLU A 1 83 ? -25.182 -2.114 32.752 1.00 84.50 83 GLU A C 1
ATOM 671 O O . GLU A 1 83 ? -26.139 -2.208 33.521 1.00 84.50 83 GLU A O 1
ATOM 676 N N . GLU A 1 84 ? -23.932 -2.325 33.179 1.00 85.62 84 GLU A N 1
ATOM 677 C CA . GLU A 1 84 ? -23.609 -2.716 34.557 1.00 85.62 84 GLU A CA 1
ATOM 678 C C . GLU A 1 84 ? -23.967 -1.617 35.575 1.00 85.62 84 GLU A C 1
ATOM 680 O O . GLU A 1 84 ? -24.563 -1.897 36.618 1.00 85.62 84 GLU A O 1
ATOM 685 N N . LEU A 1 85 ? -23.645 -0.351 35.277 1.00 81.38 85 LEU A N 1
ATOM 686 C CA . LEU A 1 85 ? -24.013 0.778 36.137 1.00 81.38 85 LEU A CA 1
ATOM 687 C C . LEU A 1 85 ? -25.534 0.968 36.222 1.00 81.38 85 LEU A C 1
ATOM 689 O O . LEU A 1 85 ? -26.047 1.255 37.305 1.00 81.38 85 LEU A O 1
ATOM 693 N N . GLN A 1 86 ? -26.263 0.783 35.118 1.00 81.75 86 GLN A N 1
ATOM 694 C CA . GLN A 1 86 ? -27.727 0.818 35.107 1.00 81.75 86 GLN A CA 1
ATOM 695 C C . GLN A 1 86 ? -28.330 -0.330 35.922 1.00 81.75 86 GLN A C 1
ATOM 697 O O . GLN A 1 86 ? -29.275 -0.105 36.679 1.00 81.75 86 GLN 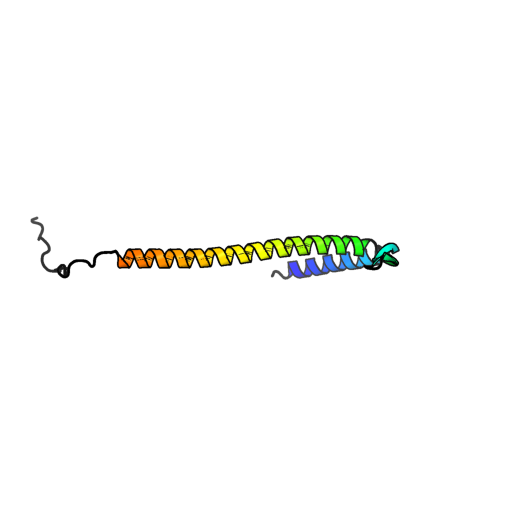A O 1
ATOM 702 N N . SER A 1 87 ? -27.764 -1.536 35.823 1.00 79.75 87 SER A N 1
ATOM 703 C CA . SER A 1 87 ? -28.193 -2.688 36.619 1.00 79.75 87 SER A CA 1
ATOM 704 C C . SER A 1 87 ? -28.028 -2.425 38.115 1.00 79.75 87 SER A C 1
ATOM 706 O O . SER A 1 87 ? -28.973 -2.624 38.876 1.00 79.75 87 SER A O 1
ATOM 708 N N . LYS A 1 88 ? -26.876 -1.888 38.538 1.00 79.56 88 LYS A N 1
ATOM 709 C CA . LYS A 1 88 ? -26.639 -1.519 39.944 1.00 79.56 88 LYS A CA 1
ATOM 710 C C . LYS A 1 88 ? -27.602 -0.427 40.412 1.00 79.56 88 LYS A C 1
ATOM 712 O O . LYS A 1 88 ? -28.164 -0.526 41.495 1.00 79.56 88 LYS A O 1
ATOM 717 N N . LEU A 1 89 ? -27.871 0.589 39.591 1.00 78.19 89 LEU A N 1
ATOM 718 C CA . LEU A 1 89 ? -28.870 1.619 39.908 1.00 78.19 89 LEU A CA 1
ATOM 719 C C . LEU A 1 89 ? -30.283 1.049 40.106 1.00 78.19 89 LEU A C 1
ATOM 721 O O . LEU A 1 89 ? -31.023 1.541 40.955 1.00 78.19 89 LEU A O 1
ATOM 725 N N . ASN A 1 90 ? -30.662 0.028 39.338 1.00 74.00 90 ASN A N 1
ATOM 726 C CA . ASN A 1 90 ? -31.950 -0.646 39.496 1.00 74.00 90 ASN A CA 1
ATOM 727 C C . ASN A 1 90 ? -31.989 -1.575 40.716 1.00 74.00 90 ASN A C 1
ATOM 729 O O . ASN A 1 90 ? -33.040 -1.698 41.335 1.00 74.00 90 ASN A O 1
ATOM 733 N N . GLU A 1 91 ? -30.863 -2.178 41.090 1.00 75.38 91 GLU A N 1
ATOM 734 C CA . GLU A 1 91 ? -30.735 -3.007 42.294 1.00 75.38 91 GLU A CA 1
ATOM 735 C C . GLU A 1 91 ? -30.819 -2.172 43.581 1.00 75.38 91 GLU A C 1
ATOM 737 O O . GLU A 1 91 ? -31.469 -2.568 44.545 1.00 75.38 91 GLU A O 1
ATOM 742 N N . TYR A 1 92 ? -30.237 -0.968 43.572 1.00 65.69 92 TYR A N 1
ATOM 743 C CA . TYR A 1 92 ? -30.320 -0.020 44.687 1.00 65.69 92 TYR A CA 1
ATOM 744 C C . TYR A 1 92 ? -31.581 0.858 44.668 1.00 65.69 92 TYR A C 1
ATOM 746 O O . TYR A 1 92 ? -31.798 1.621 45.613 1.00 65.69 92 TYR A O 1
ATOM 754 N N . LYS A 1 93 ? -32.438 0.771 43.639 1.00 60.31 93 LYS A N 1
ATOM 755 C CA . LYS A 1 93 ? -33.749 1.432 43.673 1.00 60.31 93 LYS A CA 1
ATOM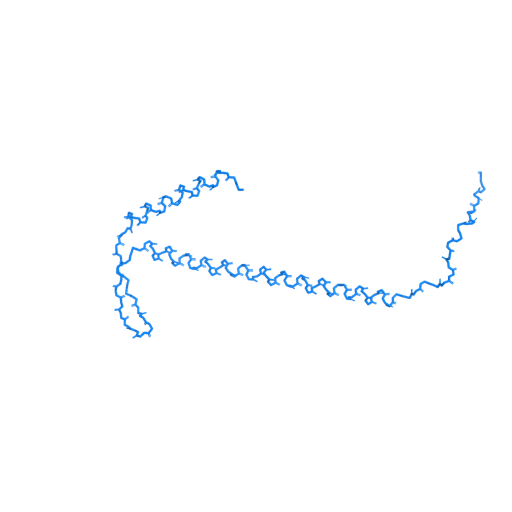 756 C C . LYS A 1 93 ? -34.647 0.686 44.664 1.00 60.31 93 LYS A C 1
ATOM 758 O O . LYS A 1 93 ? -34.982 -0.473 44.419 1.00 60.31 93 LYS A O 1
ATOM 763 N N . PRO A 1 94 ? -35.085 1.325 45.763 1.00 57.03 94 PRO A N 1
ATOM 764 C CA . PRO A 1 94 ? -36.010 0.686 46.683 1.00 57.03 94 PRO A CA 1
ATOM 765 C C . PRO A 1 94 ? -37.299 0.340 45.935 1.00 57.03 94 PRO A C 1
ATOM 767 O O . PRO A 1 94 ? -37.883 1.179 45.242 1.00 57.03 94 PRO A O 1
ATOM 770 N N . LYS A 1 95 ? -37.732 -0.918 46.066 1.00 54.12 95 LYS A N 1
ATOM 771 C CA . LYS A 1 95 ? -39.024 -1.397 45.569 1.00 54.12 95 LYS A CA 1
ATOM 772 C C . LYS A 1 95 ? -40.118 -0.450 46.090 1.00 54.12 95 LYS A C 1
ATOM 774 O O . LYS A 1 95 ? -40.131 -0.191 47.297 1.00 54.12 95 LYS A O 1
ATOM 779 N N . PRO A 1 96 ? -41.019 0.077 45.236 1.00 58.50 96 PRO A N 1
ATOM 780 C CA . PRO A 1 96 ? -42.112 0.907 45.720 1.00 58.50 96 PRO A CA 1
ATOM 781 C C . PRO A 1 96 ? -42.904 0.097 46.753 1.00 58.50 96 PRO A C 1
ATOM 783 O O . PRO A 1 96 ? -43.127 -1.099 46.520 1.00 58.50 96 PRO A O 1
ATOM 786 N N . PRO A 1 97 ? -43.290 0.692 47.894 1.00 48.06 97 PRO A N 1
ATOM 787 C CA . PRO A 1 97 ? -43.991 -0.036 48.939 1.00 48.06 97 PRO A CA 1
ATOM 788 C C . PRO A 1 97 ? -45.238 -0.729 48.362 1.00 48.06 97 PRO A C 1
ATOM 790 O O . PRO A 1 97 ? -45.966 -0.113 47.573 1.00 48.06 97 PRO A O 1
ATOM 793 N N . PRO A 1 98 ? -45.486 -2.006 48.713 1.00 46.47 98 PRO A N 1
ATOM 794 C CA . PRO A 1 98 ? -46.642 -2.751 48.237 1.00 46.47 98 PRO A CA 1
ATOM 795 C C . PRO A 1 98 ? -47.892 -2.162 48.895 1.00 46.47 98 PRO A C 1
ATOM 797 O O . PRO A 1 98 ? -48.245 -2.516 50.013 1.00 46.47 98 PRO A O 1
ATOM 800 N N . GLY A 1 99 ? -48.506 -1.184 48.237 1.00 48.91 99 GLY A N 1
ATOM 801 C CA . GLY A 1 99 ? -49.657 -0.480 48.807 1.00 48.91 99 GLY A CA 1
ATOM 802 C C . GLY A 1 99 ? -50.146 0.737 48.033 1.00 48.91 99 GLY A C 1
ATOM 803 O O . GLY A 1 99 ? -50.902 1.529 48.579 1.00 48.91 99 GLY A O 1
ATOM 804 N N . LYS A 1 100 ? -49.729 0.916 46.778 1.00 47.66 100 LYS A N 1
ATOM 805 C CA . LYS A 1 100 ? -50.398 1.837 45.853 1.00 47.66 100 LYS A CA 1
ATOM 806 C C . LYS A 1 100 ? -50.721 1.094 44.569 1.00 47.66 100 LYS A C 1
ATOM 808 O O . LYS A 1 100 ? -50.217 1.407 43.495 1.00 47.66 100 LYS A O 1
ATOM 813 N N . THR A 1 101 ? -51.565 0.074 44.712 1.00 43.53 101 THR A N 1
ATOM 814 C CA . THR A 1 101 ? -52.598 -0.176 43.709 1.00 43.53 101 THR A CA 1
ATOM 815 C C . THR A 1 101 ? -53.212 1.186 43.432 1.00 43.53 101 THR A C 1
ATOM 817 O O . THR A 1 101 ? -53.654 1.868 44.356 1.00 43.53 101 THR A O 1
ATOM 820 N N . LEU A 1 102 ? -53.105 1.639 42.192 1.00 56.19 102 LEU A N 1
ATOM 821 C CA . LEU A 1 102 ? -53.851 2.789 41.733 1.00 56.19 102 LEU A CA 1
ATOM 822 C C . LEU A 1 102 ? -55.320 2.408 41.924 1.00 56.19 102 LEU A C 1
ATOM 824 O O . LEU A 1 102 ? -55.871 1.646 41.134 1.00 56.19 102 LEU A O 1
ATOM 828 N N . GLU A 1 103 ? -55.901 2.860 43.032 1.00 48.03 103 GLU A N 1
ATOM 829 C CA . GLU A 1 103 ? -57.338 2.975 43.217 1.00 48.03 103 GLU A CA 1
ATOM 830 C C . GLU A 1 103 ? -57.819 3.921 42.114 1.00 48.03 103 GLU A C 1
ATOM 832 O O . GLU A 1 103 ? -57.870 5.141 42.259 1.00 48.03 103 GLU A O 1
ATOM 837 N N . ALA A 1 104 ? -58.092 3.339 40.948 1.00 51.78 104 ALA A N 1
ATOM 838 C CA . ALA A 1 104 ? -58.970 3.911 39.950 1.00 51.78 104 ALA A CA 1
ATOM 839 C C . ALA A 1 104 ? -60.378 3.893 40.562 1.00 51.78 104 ALA A C 1
ATOM 841 O O . ALA A 1 104 ? -61.148 2.967 40.323 1.00 51.78 104 ALA A O 1
ATOM 842 N N . GLY A 1 105 ? -60.653 4.850 41.449 1.00 51.41 105 GLY A N 1
ATOM 843 C CA . GLY A 1 105 ? -61.845 4.820 42.293 1.00 51.41 105 GLY A CA 1
ATOM 844 C C . GLY A 1 105 ? -62.422 6.184 42.629 1.00 51.41 105 GLY A C 1
ATOM 845 O O . GLY A 1 105 ? -63.611 6.370 42.426 1.00 51.41 105 GLY A O 1
ATOM 846 N N . ASP A 1 106 ? -61.607 7.157 43.041 1.00 47.66 106 ASP A N 1
ATOM 847 C CA . ASP A 1 106 ? -62.136 8.441 43.518 1.00 47.66 106 ASP A CA 1
ATOM 848 C C . ASP A 1 106 ? -61.567 9.618 42.728 1.00 47.66 106 ASP A C 1
ATOM 850 O O . ASP A 1 106 ? -60.599 10.279 43.108 1.00 47.66 106 ASP A O 1
ATOM 854 N N . PHE A 1 107 ? -62.209 9.890 41.593 1.00 57.56 107 PHE A N 1
ATOM 855 C CA . PHE A 1 107 ? -62.160 11.213 40.982 1.00 57.56 107 PHE A CA 1
ATOM 856 C C . PHE A 1 107 ? -62.976 12.172 41.865 1.00 57.56 107 PHE A C 1
ATOM 858 O O . PHE A 1 107 ? -64.164 11.908 42.085 1.00 57.56 107 PHE A O 1
ATOM 865 N N . PRO A 1 108 ? -62.416 13.299 42.340 1.00 54.22 108 PRO A N 1
ATOM 866 C CA . PRO A 1 108 ? -63.236 14.361 42.897 1.00 54.22 108 PRO A CA 1
ATOM 867 C C . PRO A 1 108 ? -64.145 14.869 41.775 1.00 54.22 108 PRO A C 1
ATOM 869 O O . PRO A 1 108 ? -63.660 15.314 40.733 1.00 54.22 108 PRO A O 1
ATOM 872 N N . LYS A 1 109 ? -65.464 14.773 41.960 1.00 60.69 109 LYS A N 1
ATOM 873 C CA . LYS A 1 109 ? -66.401 15.506 41.108 1.00 60.69 109 LYS A CA 1
ATOM 874 C C . LYS A 1 109 ? -66.215 16.988 41.410 1.00 60.69 109 LYS A C 1
ATOM 876 O O . LYS A 1 109 ? -66.425 17.412 42.545 1.00 60.69 109 LYS A O 1
ATOM 881 N N . ASP A 1 110 ? -65.785 17.727 40.398 1.00 52.00 110 ASP A N 1
ATOM 882 C CA . ASP A 1 110 ? -65.692 19.181 40.432 1.00 52.00 110 ASP A CA 1
ATOM 883 C C . ASP A 1 110 ? -67.100 19.765 40.658 1.00 52.00 110 ASP A C 1
ATOM 885 O O . ASP A 1 110 ? -68.043 19.331 39.984 1.00 52.00 110 ASP A O 1
ATOM 889 N N . PRO A 1 111 ? -67.305 20.677 41.623 1.00 60.91 111 PRO A N 1
ATOM 890 C CA . PRO A 1 111 ? -68.576 21.356 41.778 1.00 60.91 111 PRO A CA 1
ATOM 891 C C . PRO A 1 111 ? -68.617 22.570 40.846 1.00 60.91 111 PRO A C 1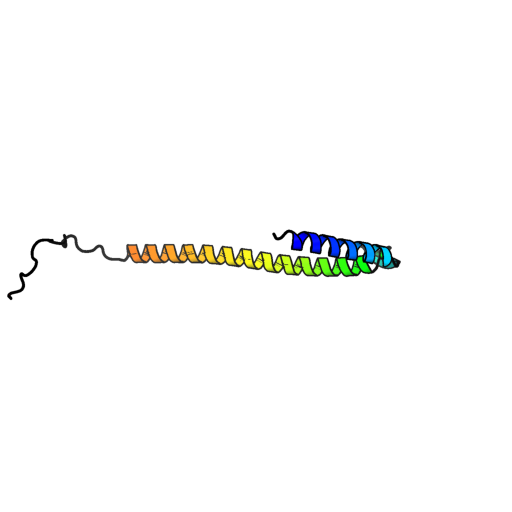
ATOM 893 O O . PRO A 1 111 ? -68.220 23.667 41.239 1.00 60.91 111 PRO A O 1
ATOM 896 N N . THR A 1 112 ? -69.119 22.406 39.621 1.00 56.59 112 THR A N 1
ATOM 897 C CA . THR A 1 112 ? -69.796 23.494 38.887 1.00 56.59 112 THR A CA 1
ATOM 898 C C . THR A 1 112 ? -70.691 22.975 37.772 1.00 56.59 112 THR A C 1
ATOM 900 O O . THR A 1 112 ? -70.250 22.087 37.011 1.00 56.59 112 THR A O 1
#

Radius of gyration: 34.6 Å; chains: 1; bounding box: 96×34×71 Å